Protein AF-A0A953DG73-F1 (afdb_monomer)

Mean predicted aligned error: 2.95 Å

Secondary structure (DSSP, 8-state):
--SEEEEEE-TTSHHHHTTHHHHHHHHHHTTEEEEE--SSHHHHHHHHHHHHHH-

Sequence (55 aa):
MPDYIDIHSHLNFPALYKDKDAVLSRMREKNVWTITVGTDRKSSEKNLEFLNENG

Nearest PDB structures (foldseek):
  2el9-assembly2_C  TM=3.116E-01  e=1.952E+00  Escherichia coli
  6k1x-assembly1_A  TM=4.524E-01  e=7.783E+00  Rhodothermus marinus DSM 4252
  3h5w-assembly1_B  TM=3.753E-01  e=5.902E+00  Rattus norvegicus
  6hnk-assembly1_A  TM=4.091E-01  e=8.937E+00  Clostridioides difficile 630
  2el9-assembly1_B  TM=3.015E-01  e=5.902E+00  Escherichia coli

Foldseek 3Di:
DAPEEAAEDACLPPVNVVVVVVVVVVCVVRSYHYDHDDPDPVSVVSVVVVVVVPD

Solvent-accessible surface area (backbone atoms only — not comparable to full-atom values): 3284 Å² total; per-residue (Å²): 13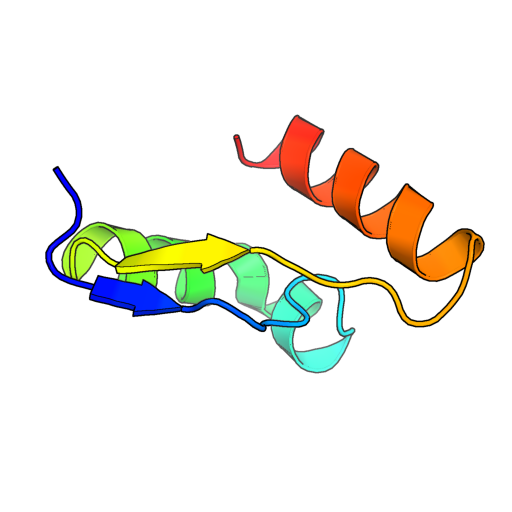2,63,80,41,73,44,82,75,42,53,64,72,38,70,83,46,46,80,47,38,68,65,52,51,50,55,29,59,78,60,34,45,43,73,40,69,57,46,94,48,72,69,50,39,51,44,43,52,53,53,40,74,75,70,110

Structure (mmCIF, N/CA/C/O backbone):
data_AF-A0A953DG73-F1
#
_entry.id   AF-A0A953DG73-F1
#
loop_
_atom_site.group_PDB
_atom_site.id
_atom_site.type_symbol
_atom_site.label_atom_id
_atom_site.label_alt_id
_atom_site.label_comp_id
_atom_site.label_asym_id
_atom_site.label_entity_id
_atom_site.label_seq_id
_atom_site.pdbx_PDB_ins_code
_atom_site.Cartn_x
_atom_site.Cartn_y
_atom_site.Cartn_z
_atom_site.occupancy
_atom_site.B_iso_or_equiv
_atom_site.auth_seq_id
_atom_site.auth_comp_id
_atom_site.auth_asym_id
_atom_site.auth_atom_id
_atom_site.pdbx_PDB_model_num
ATOM 1 N N . MET A 1 1 ? -4.876 -4.078 16.362 1.00 85.06 1 MET A N 1
ATOM 2 C CA . MET A 1 1 ? -5.080 -5.279 15.523 1.00 85.06 1 MET A CA 1
ATOM 3 C C . MET A 1 1 ? -5.878 -4.825 14.310 1.00 85.06 1 MET A C 1
ATOM 5 O O . MET A 1 1 ? -6.785 -4.033 14.546 1.00 85.06 1 MET A O 1
ATOM 9 N N . PRO A 1 2 ? -5.533 -5.200 13.066 1.00 95.00 2 PRO A N 1
ATOM 10 C CA . PRO A 1 2 ? -6.343 -4.820 11.909 1.00 95.00 2 PRO A CA 1
ATOM 11 C C . PRO A 1 2 ? -7.709 -5.510 11.926 1.00 95.00 2 PRO A C 1
ATOM 13 O O . PRO A 1 2 ? -7.804 -6.656 12.364 1.00 95.00 2 PRO A O 1
ATOM 16 N N . ASP A 1 3 ? -8.728 -4.833 11.396 1.00 97.00 3 ASP A N 1
ATOM 17 C CA . ASP A 1 3 ? -10.043 -5.431 11.129 1.00 97.00 3 ASP A CA 1
ATOM 18 C C . ASP A 1 3 ? -9.997 -6.273 9.843 1.00 97.00 3 ASP A C 1
ATOM 20 O O . ASP A 1 3 ? -10.650 -7.311 9.738 1.00 97.00 3 ASP A O 1
ATOM 24 N N . TYR A 1 4 ? -9.171 -5.850 8.877 1.00 97.06 4 TYR A N 1
ATOM 25 C CA . TYR A 1 4 ? -8.963 -6.538 7.605 1.00 97.06 4 TYR A CA 1
ATOM 26 C C . TYR A 1 4 ? -7.487 -6.548 7.215 1.00 97.06 4 TYR A C 1
ATOM 28 O O . TYR A 1 4 ? -6.759 -5.577 7.433 1.00 97.06 4 TYR A O 1
ATOM 36 N N . ILE A 1 5 ? -7.066 -7.637 6.575 1.00 96.94 5 ILE A N 1
ATOM 37 C CA . ILE A 1 5 ? -5.753 -7.745 5.942 1.00 96.94 5 ILE A CA 1
ATOM 38 C C . ILE A 1 5 ? -5.971 -7.973 4.450 1.00 96.94 5 ILE A C 1
ATOM 40 O O . ILE A 1 5 ? -6.473 -9.019 4.041 1.00 96.94 5 ILE A O 1
ATOM 44 N N . ASP A 1 6 ? -5.586 -6.991 3.645 1.00 95.06 6 ASP A N 1
ATOM 45 C CA . ASP A 1 6 ? -5.491 -7.133 2.199 1.00 95.06 6 ASP A CA 1
ATOM 46 C C . ASP A 1 6 ? -4.182 -7.850 1.846 1.00 95.06 6 ASP A C 1
ATOM 48 O O . ASP A 1 6 ? -3.090 -7.294 1.968 1.00 95.06 6 ASP A O 1
ATOM 52 N N . ILE A 1 7 ? -4.288 -9.108 1.428 1.00 95.94 7 ILE A N 1
ATOM 53 C CA . ILE A 1 7 ? -3.127 -9.959 1.147 1.00 95.94 7 ILE A CA 1
ATOM 54 C C . ILE A 1 7 ? -2.423 -9.626 -0.176 1.00 95.94 7 ILE A C 1
ATOM 56 O O . ILE A 1 7 ? -1.363 -10.196 -0.435 1.00 95.94 7 ILE A O 1
ATOM 60 N N . HIS A 1 8 ? -2.989 -8.755 -1.020 1.00 95.00 8 HIS A N 1
ATOM 61 C CA . HIS A 1 8 ? -2.411 -8.426 -2.323 1.00 95.00 8 HIS A CA 1
ATOM 62 C C . HIS A 1 8 ? -2.796 -7.013 -2.773 1.00 95.00 8 HIS A C 1
ATOM 64 O O . HIS A 1 8 ? -3.848 -6.799 -3.376 1.00 95.00 8 HIS A O 1
ATOM 70 N N . SER A 1 9 ? -1.884 -6.060 -2.589 1.00 92.25 9 SER A N 1
ATOM 71 C CA . SER A 1 9 ? -2.001 -4.707 -3.142 1.00 92.25 9 SER A CA 1
ATOM 72 C C . SER A 1 9 ? -0.789 -4.312 -3.989 1.00 92.25 9 SER A C 1
ATOM 74 O O . SER A 1 9 ? 0.223 -5.007 -4.040 1.00 92.25 9 SER A O 1
ATOM 76 N N . HIS A 1 10 ? -0.891 -3.172 -4.670 1.00 92.06 10 HIS A N 1
ATOM 77 C CA . HIS A 1 10 ? 0.207 -2.552 -5.416 1.00 92.06 10 HIS A CA 1
ATOM 78 C C . HIS A 1 10 ? 0.290 -1.061 -5.054 1.00 92.06 10 HIS A C 1
ATOM 80 O O . HIS A 1 10 ? -0.005 -0.195 -5.876 1.00 92.06 10 HIS A O 1
ATOM 86 N N . LEU A 1 11 ? 0.639 -0.733 -3.804 1.00 88.50 11 LEU A N 1
ATOM 87 C CA . LEU A 1 11 ? 0.652 0.662 -3.317 1.00 88.50 11 LEU A CA 1
ATOM 88 C C . LEU A 1 11 ? 1.681 1.551 -4.034 1.00 88.50 11 LEU A C 1
ATOM 90 O O . LEU A 1 11 ? 1.511 2.765 -4.120 1.00 88.50 11 LEU A O 1
ATOM 94 N N . ASN A 1 12 ? 2.717 0.943 -4.608 1.00 82.81 12 ASN A N 1
ATOM 95 C CA . ASN A 1 12 ? 3.714 1.602 -5.451 1.00 82.81 12 ASN A CA 1
ATOM 96 C C . ASN A 1 12 ? 3.212 1.936 -6.873 1.00 82.81 12 ASN A C 1
ATOM 98 O O . ASN A 1 12 ? 3.975 2.482 -7.678 1.00 82.81 12 ASN A O 1
ATOM 102 N N . PHE A 1 13 ? 1.967 1.589 -7.224 1.00 85.38 13 PHE A N 1
ATOM 103 C CA . PHE A 1 13 ? 1.423 1.845 -8.552 1.00 85.38 13 PHE A CA 1
ATOM 104 C C . PHE A 1 13 ? 1.242 3.357 -8.779 1.00 85.38 13 PHE A C 1
ATOM 106 O O . PHE A 1 13 ? 0.703 4.035 -7.903 1.00 85.38 13 PHE A O 1
ATOM 113 N N . PRO A 1 14 ? 1.629 3.924 -9.942 1.00 81.31 14 PRO A N 1
ATOM 114 C CA . PRO A 1 14 ? 1.696 5.379 -10.126 1.00 81.31 14 PRO A CA 1
ATOM 115 C C . PRO A 1 14 ? 0.398 6.136 -9.815 1.00 81.31 14 PRO A C 1
ATOM 117 O O . PRO A 1 14 ? 0.444 7.234 -9.265 1.00 81.31 14 PRO A O 1
ATOM 120 N N . ALA A 1 15 ? -0.755 5.545 -10.141 1.00 78.00 15 ALA A N 1
ATOM 121 C CA . ALA A 1 15 ? -2.061 6.145 -9.873 1.00 78.00 15 ALA A CA 1
ATOM 122 C C . ALA A 1 15 ? -2.364 6.264 -8.370 1.00 78.00 15 ALA A C 1
ATOM 124 O O . ALA A 1 15 ? -2.990 7.229 -7.950 1.00 78.00 15 ALA A O 1
ATOM 125 N N . LEU A 1 16 ? -1.894 5.307 -7.565 1.00 74.19 16 LEU A N 1
ATOM 126 C CA . LEU A 1 16 ? -2.038 5.325 -6.109 1.00 74.19 16 LEU A CA 1
ATOM 127 C C . LEU A 1 16 ? -0.953 6.176 -5.451 1.00 74.19 16 LEU A C 1
ATOM 129 O O . LEU A 1 16 ? -1.224 6.846 -4.463 1.00 74.19 16 LEU A O 1
ATOM 133 N N . TYR A 1 17 ? 0.249 6.197 -6.028 1.00 78.62 17 TYR A N 1
ATOM 134 C CA . TYR A 1 17 ? 1.381 6.947 -5.493 1.00 78.62 17 TYR A CA 1
ATOM 135 C C . TYR A 1 17 ? 1.130 8.459 -5.471 1.00 78.62 17 TYR A C 1
ATOM 137 O O . TYR A 1 17 ? 1.523 9.135 -4.523 1.00 78.62 17 TYR A O 1
ATOM 145 N N . LYS A 1 18 ? 0.448 8.995 -6.495 1.00 84.25 18 LYS A N 1
ATOM 146 C CA . LYS A 1 18 ? 0.090 10.421 -6.560 1.00 84.25 18 LYS A CA 1
ATOM 147 C C . LYS A 1 18 ? -0.782 10.859 -5.376 1.00 84.25 18 LYS A C 1
ATOM 149 O O . LYS A 1 18 ? -0.602 11.965 -4.882 1.00 84.25 18 LYS A O 1
ATOM 154 N N . ASP A 1 19 ? -1.658 9.971 -4.912 1.00 86.94 19 ASP A N 1
ATOM 155 C CA . ASP A 1 19 ? -2.612 10.221 -3.828 1.00 86.94 19 ASP A CA 1
ATOM 156 C C . ASP A 1 19 ? -2.314 9.341 -2.596 1.00 86.94 19 ASP A C 1
ATOM 158 O O . ASP A 1 19 ? -3.226 8.972 -1.845 1.00 86.94 19 ASP A O 1
ATOM 162 N N . LYS A 1 20 ? -1.038 8.972 -2.389 1.00 87.75 20 LYS A N 1
ATOM 163 C CA . LYS A 1 20 ? -0.632 7.970 -1.387 1.00 87.75 20 LYS A CA 1
ATOM 164 C C . LYS A 1 20 ? -1.109 8.311 0.022 1.00 87.75 20 LYS A C 1
ATOM 166 O O . LYS A 1 20 ? -1.636 7.438 0.706 1.00 87.75 20 LYS A O 1
ATOM 171 N N . ASP A 1 21 ? -1.031 9.578 0.418 1.00 91.62 21 ASP A N 1
ATOM 172 C CA . ASP A 1 21 ? -1.427 10.023 1.757 1.00 91.62 21 ASP A CA 1
ATOM 173 C C . ASP A 1 21 ? -2.929 9.817 1.993 1.00 91.62 21 ASP A C 1
ATOM 175 O O . ASP A 1 21 ? -3.349 9.328 3.041 1.00 91.62 21 ASP A O 1
ATOM 179 N N . ALA A 1 22 ? -3.757 10.099 0.983 1.00 92.75 22 ALA A N 1
ATOM 180 C CA . ALA A 1 22 ? -5.201 9.889 1.054 1.00 92.75 22 ALA A CA 1
ATOM 181 C C . ALA A 1 22 ? -5.576 8.396 1.050 1.00 92.75 22 ALA A C 1
ATOM 183 O O . ALA A 1 22 ? -6.580 7.995 1.644 1.00 92.75 22 ALA A O 1
ATOM 184 N N . VAL A 1 23 ? -4.800 7.544 0.374 1.00 91.94 23 VAL A N 1
ATOM 185 C CA . VAL A 1 23 ? -4.968 6.082 0.434 1.00 91.94 23 VAL A CA 1
ATOM 186 C C . VAL A 1 23 ? -4.611 5.569 1.830 1.00 91.94 23 VAL A C 1
ATOM 188 O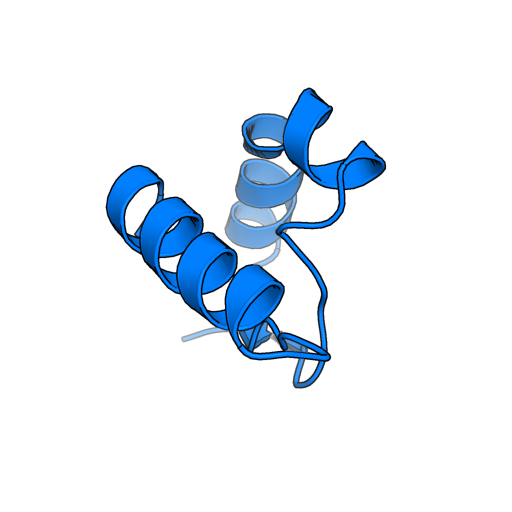 O . VAL A 1 23 ? -5.432 4.891 2.448 1.00 91.94 23 VAL A O 1
ATOM 191 N N . LEU A 1 24 ? -3.445 5.947 2.356 1.00 93.44 24 LEU A N 1
ATOM 192 C CA . LEU A 1 24 ? -2.959 5.504 3.663 1.00 93.44 24 LEU A CA 1
ATOM 193 C C . LEU A 1 24 ? -3.852 5.986 4.810 1.00 93.44 24 LEU A C 1
ATOM 195 O O . LEU A 1 24 ? -4.159 5.187 5.694 1.00 93.44 24 LEU A O 1
ATOM 199 N N . SER A 1 25 ? -4.332 7.234 4.786 1.00 95.06 25 SER A N 1
ATOM 200 C CA . SER A 1 25 ? -5.292 7.721 5.788 1.00 95.06 25 SER A CA 1
ATOM 201 C C . SER A 1 25 ? -6.567 6.884 5.801 1.00 95.06 25 SER A C 1
ATOM 203 O O . SER A 1 25 ? -6.962 6.401 6.857 1.00 95.06 25 SER A O 1
ATOM 205 N N . ARG A 1 26 ? -7.160 6.599 4.633 1.00 94.75 26 ARG A N 1
ATOM 206 C CA . ARG A 1 26 ? -8.371 5.762 4.553 1.00 94.75 26 ARG A CA 1
ATOM 207 C C . ARG A 1 26 ? -8.137 4.332 5.037 1.00 94.75 26 ARG A C 1
ATOM 209 O O . ARG A 1 26 ? -9.040 3.730 5.612 1.00 94.75 26 ARG A O 1
ATOM 216 N N . MET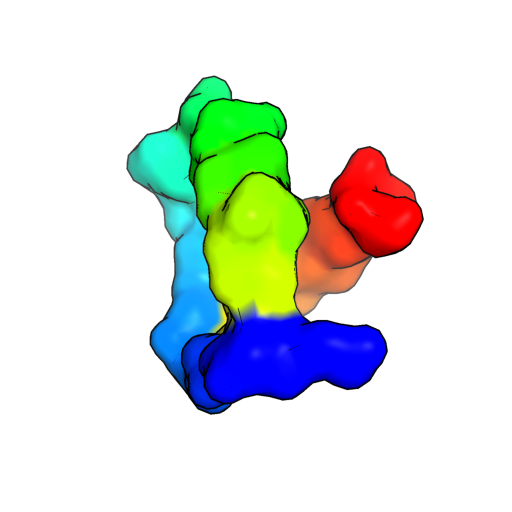 A 1 27 ? -6.950 3.774 4.797 1.00 95.00 27 MET A N 1
ATOM 217 C CA . MET A 1 27 ? -6.585 2.453 5.315 1.00 95.00 27 MET A CA 1
ATOM 218 C C . MET A 1 27 ? -6.453 2.466 6.840 1.00 95.00 27 MET A C 1
ATOM 220 O O . MET A 1 27 ? -6.997 1.580 7.498 1.00 95.00 27 MET A O 1
ATOM 224 N N . ARG A 1 28 ? -5.797 3.489 7.407 1.00 94.69 28 ARG A N 1
ATOM 225 C CA . ARG A 1 28 ? -5.652 3.668 8.861 1.00 94.69 28 ARG A CA 1
ATOM 226 C C . ARG A 1 28 ? -7.009 3.867 9.539 1.00 9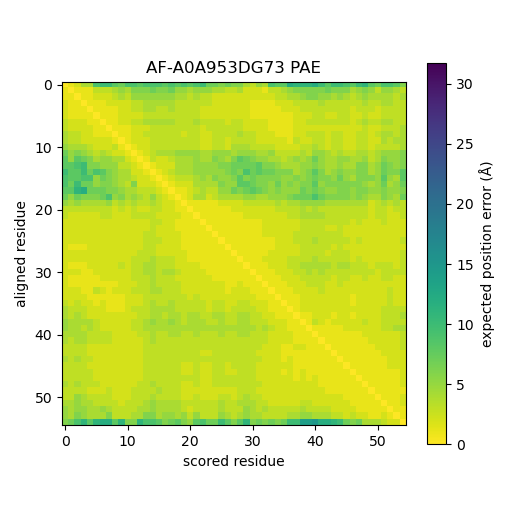4.69 28 ARG A C 1
ATOM 228 O O . ARG A 1 28 ? -7.293 3.174 10.508 1.00 94.69 28 ARG A O 1
ATOM 235 N N . GLU A 1 29 ? -7.867 4.730 8.996 1.00 97.06 29 GLU A N 1
ATOM 236 C CA . GLU A 1 29 ? -9.229 4.977 9.503 1.00 97.06 29 GLU A CA 1
ATOM 237 C C . GLU A 1 29 ? -10.091 3.709 9.546 1.00 97.06 29 GLU A C 1
ATOM 239 O O . GLU A 1 29 ? -10.942 3.566 10.420 1.00 97.06 29 GLU A O 1
ATOM 244 N N . LYS A 1 30 ? -9.871 2.781 8.609 1.00 96.44 30 LYS A N 1
ATOM 245 C CA . LYS A 1 30 ? -10.610 1.515 8.507 1.00 96.44 30 LYS A CA 1
ATOM 246 C C . LYS A 1 30 ? -9.886 0.321 9.137 1.00 96.44 30 LYS A C 1
ATOM 248 O O . LYS A 1 30 ? -10.311 -0.810 8.913 1.00 96.44 30 LYS A O 1
AT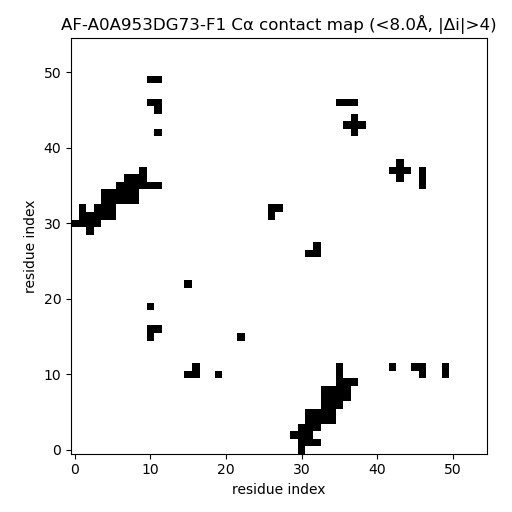OM 253 N N . ASN A 1 31 ? -8.785 0.551 9.859 1.00 96.69 31 ASN A N 1
ATOM 254 C CA . ASN A 1 31 ? -7.917 -0.494 10.418 1.00 96.69 31 ASN A CA 1
ATOM 255 C C . ASN A 1 31 ? -7.546 -1.591 9.398 1.00 96.69 31 ASN A C 1
ATOM 257 O O . ASN A 1 31 ? -7.522 -2.778 9.732 1.00 96.69 31 ASN A O 1
ATOM 261 N N . VAL A 1 32 ? -7.268 -1.211 8.149 1.00 96.69 32 VAL A N 1
ATOM 262 C CA . VAL A 1 32 ? -6.871 -2.141 7.084 1.00 96.69 32 VAL A CA 1
ATOM 263 C C . VAL A 1 32 ? -5.355 -2.195 7.001 1.00 96.69 32 VAL A C 1
ATOM 265 O O . VAL A 1 32 ? -4.697 -1.173 6.804 1.00 96.69 32 VAL A O 1
ATOM 268 N N . TRP A 1 33 ? -4.795 -3.392 7.123 1.00 95.44 33 TRP A N 1
ATOM 269 C CA . TRP A 1 33 ? -3.384 -3.650 6.829 1.00 95.44 33 TRP A CA 1
ATOM 270 C C . TRP A 1 33 ? -3.261 -4.292 5.450 1.00 95.44 33 TRP A C 1
ATOM 272 O O . TRP A 1 33 ? -4.221 -4.876 4.952 1.00 95.44 33 TRP A O 1
ATOM 282 N N . THR A 1 34 ? -2.095 -4.186 4.812 1.00 95.25 34 THR A N 1
ATOM 283 C CA . THR A 1 34 ? -1.891 -4.785 3.489 1.00 95.25 34 THR A CA 1
ATOM 284 C C . THR A 1 34 ? -0.493 -5.348 3.292 1.00 95.25 34 THR A C 1
ATOM 286 O O . THR A 1 34 ? 0.463 -4.900 3.924 1.00 95.25 34 THR A O 1
ATOM 289 N N . ILE A 1 35 ? -0.385 -6.290 2.360 1.00 94.81 35 ILE A N 1
ATOM 290 C CA . ILE A 1 35 ? 0.866 -6.748 1.766 1.00 94.81 35 ILE A CA 1
ATOM 291 C C . ILE A 1 35 ? 0.945 -6.171 0.347 1.00 94.81 35 ILE A C 1
ATOM 293 O O . ILE A 1 35 ? 0.163 -6.542 -0.528 1.00 94.81 35 ILE A O 1
ATOM 297 N N . THR A 1 36 ? 1.898 -5.264 0.110 1.00 93.88 36 THR A N 1
ATOM 298 C CA . THR A 1 36 ? 2.144 -4.701 -1.229 1.00 93.88 36 THR A CA 1
ATOM 299 C C . THR A 1 36 ? 3.103 -5.593 -2.020 1.00 93.88 36 THR A C 1
ATOM 301 O O . THR A 1 36 ? 4.185 -5.946 -1.546 1.00 93.88 36 THR A O 1
ATOM 304 N N . VAL A 1 37 ? 2.716 -5.973 -3.235 1.00 93.62 37 VAL A N 1
ATOM 305 C CA . VAL A 1 37 ? 3.421 -6.943 -4.082 1.00 93.62 37 VAL A CA 1
ATOM 306 C C . VAL A 1 37 ? 4.119 -6.224 -5.237 1.00 93.62 37 VAL A C 1
ATOM 308 O O . VAL A 1 37 ? 3.567 -5.319 -5.863 1.00 93.62 37 VAL A O 1
ATOM 311 N N . GLY A 1 38 ? 5.366 -6.601 -5.517 1.00 92.50 38 GLY A N 1
ATOM 312 C CA . GLY A 1 38 ? 6.091 -6.199 -6.725 1.00 92.50 38 GLY A CA 1
ATOM 313 C C . GLY A 1 38 ? 6.015 -7.310 -7.770 1.00 92.50 38 GLY A C 1
ATOM 314 O O . GLY A 1 38 ? 6.111 -8.485 -7.427 1.00 92.50 38 GLY A O 1
ATOM 315 N N . THR A 1 39 ? 5.828 -6.962 -9.042 1.00 93.06 39 THR A N 1
ATOM 316 C CA . THR A 1 39 ? 5.784 -7.929 -10.157 1.00 93.06 39 THR A CA 1
ATOM 317 C C . THR A 1 39 ? 7.167 -8.237 -10.733 1.00 93.06 39 THR A C 1
ATOM 319 O O . THR A 1 39 ? 7.325 -9.168 -11.515 1.00 93.06 39 THR A O 1
ATOM 322 N N . ASP A 1 40 ? 8.171 -7.445 -10.369 1.00 94.12 40 ASP A N 1
ATOM 323 C CA . ASP A 1 40 ? 9.565 -7.575 -10.781 1.00 94.12 40 ASP A CA 1
ATOM 324 C C . ASP A 1 40 ? 10.495 -6.996 -9.699 1.00 94.12 40 ASP A C 1
ATOM 326 O O . ASP A 1 40 ? 10.047 -6.397 -8.720 1.00 94.12 40 ASP A O 1
ATOM 330 N N . ARG A 1 41 ? 11.815 -7.141 -9.871 1.00 95.44 41 ARG A N 1
ATOM 331 C CA . ARG A 1 41 ? 12.797 -6.621 -8.903 1.00 95.44 41 ARG A CA 1
ATOM 332 C C . ARG A 1 41 ? 12.635 -5.118 -8.650 1.00 95.44 41 ARG A C 1
ATOM 334 O O . ARG A 1 41 ? 12.672 -4.686 -7.505 1.00 95.44 41 ARG A O 1
ATOM 341 N N . LYS A 1 42 ? 12.439 -4.332 -9.711 1.00 94.25 42 LYS A N 1
ATOM 342 C CA . LYS A 1 42 ? 12.394 -2.865 -9.638 1.00 94.25 42 LYS A CA 1
ATOM 343 C C . LYS A 1 42 ? 11.166 -2.381 -8.865 1.00 94.25 42 LYS A C 1
ATOM 345 O O . LYS A 1 42 ? 11.248 -1.446 -8.077 1.00 94.25 42 LYS A O 1
ATOM 350 N N . SER A 1 43 ? 10.015 -2.996 -9.098 1.00 92.56 43 SER A N 1
ATOM 351 C CA . SER A 1 43 ? 8.771 -2.716 -8.382 1.00 92.56 43 SER A CA 1
ATOM 352 C C . SER A 1 43 ? 8.839 -3.190 -6.928 1.00 92.56 43 SER A C 1
ATOM 354 O O . SER A 1 43 ? 8.356 -2.477 -6.050 1.00 92.56 43 SER A O 1
ATOM 356 N N . SER A 1 44 ? 9.506 -4.312 -6.648 1.00 94.19 44 SER A N 1
ATOM 357 C CA . SER A 1 44 ? 9.782 -4.752 -5.274 1.00 94.19 44 SER A CA 1
ATOM 358 C C . SER A 1 44 ? 10.698 -3.785 -4.517 1.00 94.19 44 SER A C 1
ATOM 360 O O . SER A 1 44 ? 10.423 -3.474 -3.364 1.00 94.19 44 SER A O 1
ATOM 362 N N . GLU A 1 45 ? 11.735 -3.240 -5.154 1.00 94.94 45 GLU A N 1
ATOM 363 C CA . GLU A 1 45 ? 12.593 -2.203 -4.555 1.00 94.94 45 GLU A CA 1
ATOM 364 C C . 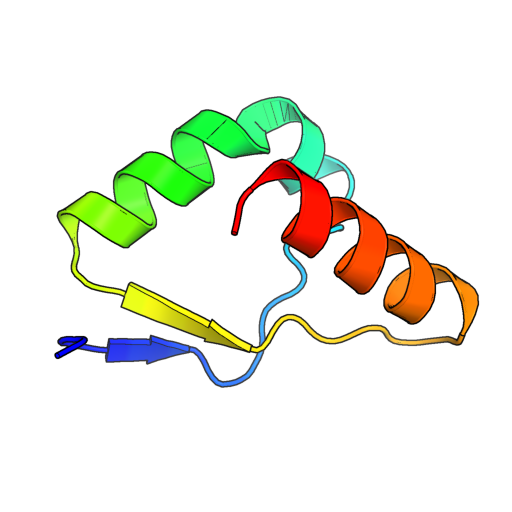GLU A 1 45 ? 11.802 -0.930 -4.239 1.00 94.94 45 GLU A C 1
ATOM 366 O O . GLU A 1 45 ? 11.874 -0.419 -3.124 1.00 94.94 45 GLU A O 1
ATOM 371 N N . LYS A 1 46 ? 10.944 -0.487 -5.165 1.00 92.31 46 LYS A N 1
ATOM 372 C CA . LYS A 1 46 ? 10.029 0.637 -4.917 1.00 92.31 46 LYS A CA 1
ATOM 373 C C . LYS A 1 46 ? 9.066 0.396 -3.756 1.00 92.31 46 LYS A C 1
ATOM 375 O O . LYS A 1 46 ? 8.676 1.349 -3.093 1.00 92.31 46 LYS A O 1
ATOM 380 N N . ASN A 1 47 ? 8.653 -0.850 -3.507 1.00 92.69 47 ASN A N 1
ATOM 381 C CA . ASN A 1 47 ? 7.832 -1.164 -2.334 1.00 92.69 47 ASN A CA 1
ATOM 382 C C . ASN A 1 47 ? 8.605 -0.936 -1.029 1.00 92.69 47 ASN A C 1
ATOM 384 O O . ASN A 1 47 ? 8.017 -0.464 -0.061 1.00 92.69 47 ASN A O 1
ATOM 388 N N . LEU A 1 48 ? 9.908 -1.235 -1.003 1.00 93.19 48 LEU A N 1
ATOM 389 C CA . LEU A 1 48 ? 10.759 -0.963 0.158 1.00 93.19 48 LEU A CA 1
ATOM 390 C C . LEU A 1 48 ? 10.950 0.541 0.366 1.00 93.19 48 LEU A C 1
ATOM 392 O O . LEU A 1 48 ? 10.838 1.012 1.493 1.00 93.19 48 LEU A O 1
ATOM 396 N N . GLU A 1 49 ? 11.189 1.296 -0.709 1.00 92.38 49 GLU A N 1
ATOM 397 C CA . GLU A 1 49 ? 11.256 2.765 -0.663 1.00 92.38 49 GLU A CA 1
ATOM 398 C C . GLU A 1 49 ? 9.951 3.352 -0.115 1.00 92.38 49 GLU A C 1
ATOM 400 O O . GLU A 1 49 ? 9.966 4.099 0.861 1.00 92.38 49 GLU A O 1
ATOM 405 N N . PHE A 1 50 ? 8.814 2.929 -0.675 1.00 90.38 50 PHE A N 1
ATOM 406 C CA . PHE A 1 50 ? 7.494 3.338 -0.206 1.00 90.38 50 PHE A CA 1
ATOM 407 C C . PHE A 1 50 ? 7.285 3.000 1.274 1.00 90.38 50 PHE A C 1
ATOM 409 O O . PHE A 1 50 ? 6.775 3.827 2.023 1.00 90.38 50 PHE A O 1
ATOM 416 N N . LEU A 1 51 ? 7.675 1.806 1.722 1.00 91.31 51 LEU A N 1
ATOM 417 C CA . LEU A 1 51 ? 7.530 1.423 3.124 1.00 91.31 51 LEU A CA 1
ATOM 418 C C . LEU A 1 51 ? 8.414 2.277 4.040 1.00 91.31 51 LEU A C 1
ATOM 420 O O . LEU A 1 51 ? 7.934 2.745 5.062 1.00 91.31 51 LEU A O 1
ATOM 424 N N . ASN A 1 52 ? 9.668 2.531 3.673 1.00 91.31 52 ASN A N 1
ATOM 425 C CA . ASN A 1 52 ? 10.570 3.360 4.478 1.00 91.31 52 ASN A CA 1
ATOM 426 C C . AS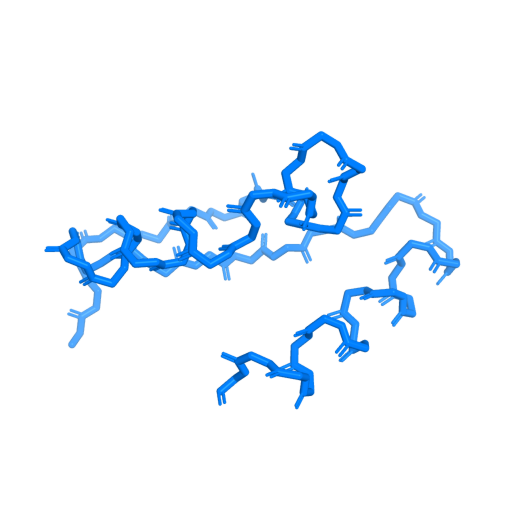N A 1 52 ? 10.078 4.810 4.613 1.00 91.31 52 ASN A C 1
ATOM 428 O O . ASN A 1 52 ? 10.350 5.456 5.620 1.00 91.31 52 ASN A O 1
ATOM 432 N N . GLU A 1 53 ? 9.358 5.321 3.615 1.00 88.88 53 GLU A N 1
ATOM 433 C CA . GLU A 1 53 ? 8.765 6.660 3.658 1.00 88.88 53 GLU A CA 1
ATOM 434 C C . GLU A 1 53 ? 7.483 6.747 4.503 1.00 88.88 53 GLU A C 1
A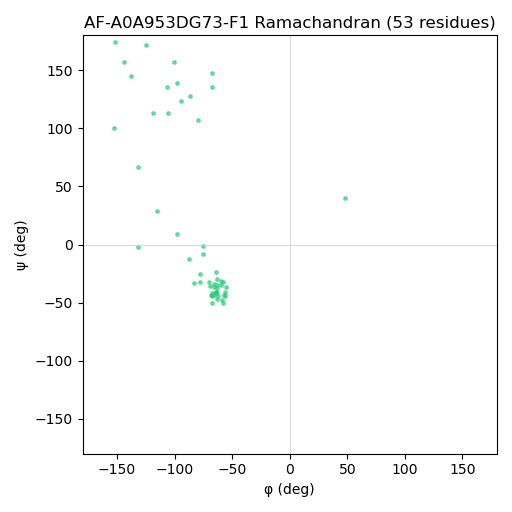TOM 436 O O . GLU A 1 53 ? 7.136 7.840 4.946 1.00 88.88 53 GLU A O 1
ATOM 441 N N . ASN A 1 54 ? 6.747 5.642 4.680 1.00 86.81 54 ASN A N 1
ATOM 442 C CA . ASN A 1 54 ? 5.360 5.677 5.176 1.00 86.81 54 ASN A CA 1
ATOM 443 C C . ASN A 1 54 ? 5.045 4.687 6.320 1.00 86.81 54 ASN A C 1
ATOM 445 O O . ASN A 1 54 ? 3.894 4.646 6.779 1.00 86.81 54 ASN A O 1
ATOM 449 N N . GLY A 1 55 ? 6.021 3.866 6.718 1.00 74.94 55 GLY A N 1
ATOM 450 C CA . GLY A 1 55 ? 5.931 2.823 7.748 1.00 74.94 55 GLY A CA 1
ATOM 451 C C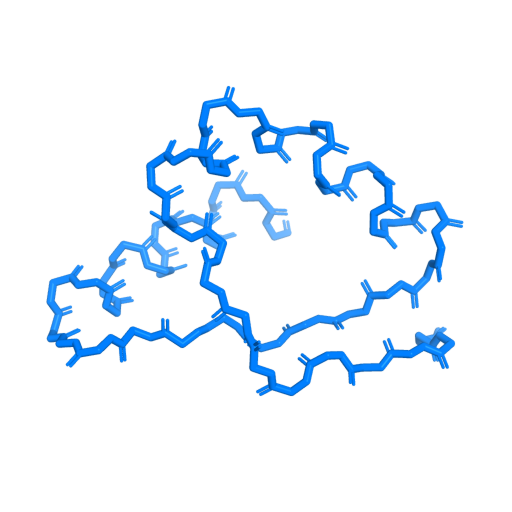 . GLY A 1 55 ? 5.755 3.361 9.158 1.00 74.94 55 GLY A C 1
ATOM 452 O O . GLY A 1 55 ? 6.387 4.386 9.492 1.00 74.94 55 GLY A O 1
#

Radius of gyration: 11.01 Å; Cα contacts (8 Å, |Δi|>4): 56; chains: 1; bounding box: 23×20×26 Å

pLDDT: mean 91.34, std 5.6, range [74.19, 97.06]